Protein AF-A0A7K5LV99-F1 (afdb_monomer)

Foldseek 3Di:
DPPDDPVLDQPDDFDADDPDDDPVVLVPDDPVVNVVVVVVRVVRHVVSVVVSVVRD

Organism: Vireo altiloquus 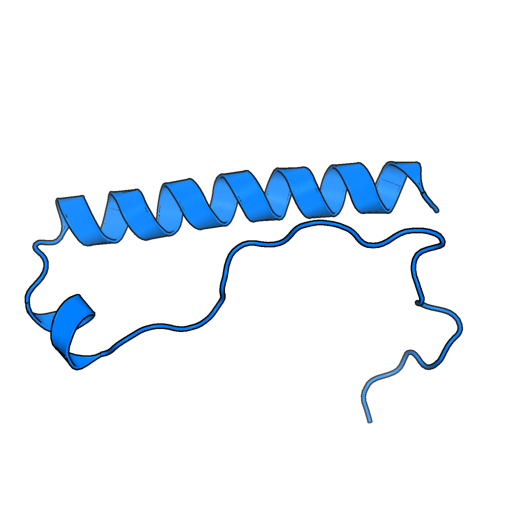(NCBI:txid34956)

Sequence (56 aa):
QAGCGPHCDLPEPVAVPDPGVNFNLWRSLDAGSRAQEVAGGQAALAAAVLRARELL

Mean predicted aligned error: 4.47 Å

Structure (mmCIF, N/CA/C/O backbone):
data_AF-A0A7K5LV99-F1
#
_entry.id   AF-A0A7K5LV99-F1
#
loop_
_atom_site.group_PDB
_atom_site.id
_atom_site.type_symbol
_atom_site.label_atom_id
_atom_site.label_alt_id
_atom_site.label_comp_id
_atom_site.label_asym_id
_atom_site.label_entity_id
_atom_site.label_seq_id
_atom_site.pdbx_PDB_ins_code
_atom_site.Cartn_x
_atom_site.C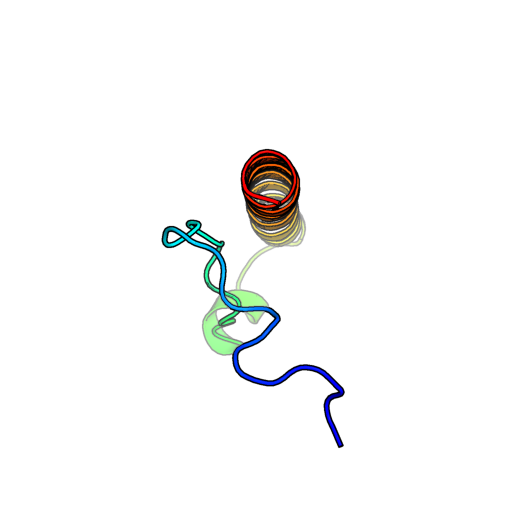artn_y
_atom_site.Cartn_z
_atom_site.occupancy
_atom_site.B_iso_or_equiv
_atom_site.auth_seq_id
_atom_site.auth_comp_id
_atom_site.auth_asym_id
_atom_site.auth_atom_id
_atom_site.pdbx_PDB_model_num
ATOM 1 N N . GLN A 1 1 ? 11.886 -11.586 21.067 1.00 51.44 1 GLN A N 1
ATOM 2 C CA . GLN A 1 1 ? 10.470 -11.897 21.351 1.00 51.44 1 GLN A CA 1
ATOM 3 C C . GLN A 1 1 ? 9.656 -10.684 20.929 1.00 51.44 1 GLN A C 1
ATOM 5 O O . GLN A 1 1 ? 10.013 -9.589 21.345 1.00 51.44 1 GLN A O 1
ATOM 10 N N . ALA A 1 2 ? 8.679 -10.834 20.030 1.00 72.12 2 ALA A N 1
ATOM 11 C CA . ALA A 1 2 ? 7.825 -9.713 19.630 1.00 72.12 2 ALA A CA 1
ATOM 12 C C . ALA A 1 2 ? 6.861 -9.396 20.786 1.00 72.12 2 ALA A C 1
ATOM 14 O O . ALA A 1 2 ? 6.222 -10.299 21.318 1.00 72.12 2 ALA A O 1
ATOM 15 N N . GLY A 1 3 ? 6.858 -8.140 21.234 1.00 73.69 3 GLY A N 1
ATOM 16 C CA . GLY A 1 3 ? 6.376 -7.722 22.555 1.00 73.69 3 GLY A CA 1
ATOM 17 C C . GLY A 1 3 ? 4.872 -7.511 22.699 1.00 73.69 3 GLY A C 1
ATOM 18 O O . GLY A 1 3 ? 4.467 -6.923 23.695 1.00 73.69 3 GLY A O 1
ATOM 19 N N . CYS A 1 4 ? 4.047 -7.965 21.756 1.00 76.06 4 CYS A N 1
ATOM 20 C CA . CYS A 1 4 ? 2.605 -7.863 21.918 1.00 76.06 4 CYS A CA 1
ATOM 21 C C . CYS A 1 4 ? 1.896 -9.175 21.604 1.00 76.06 4 CYS A C 1
ATOM 23 O O . CYS A 1 4 ? 2.052 -9.733 20.522 1.00 76.06 4 CYS A O 1
ATOM 25 N N . GLY A 1 5 ? 1.180 -9.684 22.606 1.00 74.88 5 GLY A N 1
ATOM 26 C CA . GLY A 1 5 ? 0.245 -10.796 22.472 1.00 74.88 5 GLY A CA 1
ATOM 27 C C . GLY A 1 5 ? -1.161 -10.287 22.123 1.00 74.88 5 GLY A C 1
ATOM 28 O O . GLY A 1 5 ? -1.276 -9.224 21.515 1.00 74.88 5 GLY A O 1
ATOM 29 N N . PRO A 1 6 ? -2.228 -10.965 22.580 1.00 79.19 6 PRO A N 1
ATOM 30 C CA . PRO A 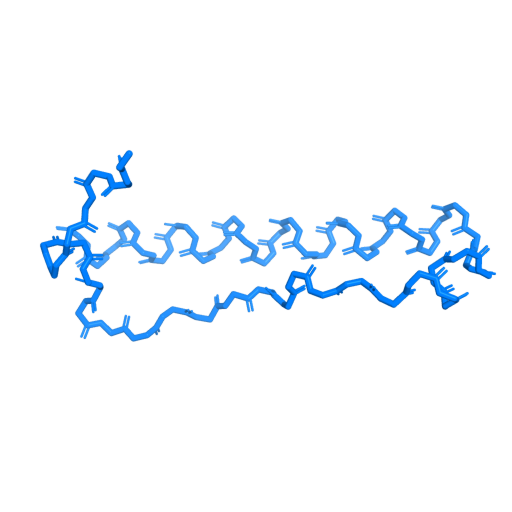1 6 ? -3.623 -10.600 22.282 1.00 79.19 6 PRO A CA 1
ATOM 31 C C . PRO A 1 6 ? -4.015 -9.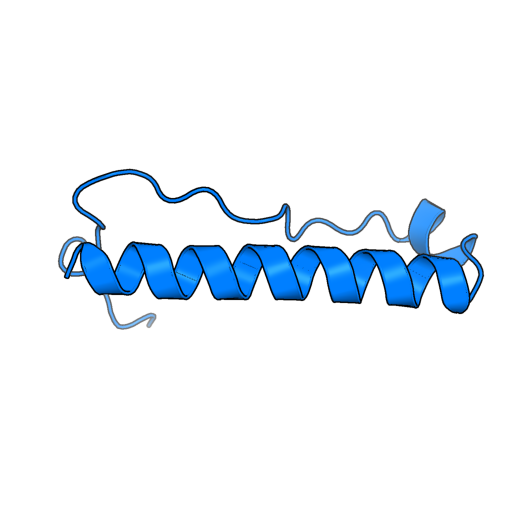158 22.652 1.00 79.19 6 PRO A C 1
ATOM 33 O O . PRO A 1 6 ? -5.004 -8.623 22.172 1.00 79.19 6 PRO A O 1
ATOM 36 N N . HIS A 1 7 ? -3.230 -8.497 23.506 1.00 79.81 7 HIS A N 1
ATOM 37 C CA . HIS A 1 7 ? -3.426 -7.094 23.876 1.00 79.81 7 HIS A CA 1
ATOM 38 C C . HIS A 1 7 ? -3.230 -6.093 22.723 1.00 79.81 7 HIS A C 1
ATOM 40 O O . HIS A 1 7 ? -3.587 -4.934 22.898 1.00 79.81 7 HIS A O 1
ATOM 46 N N . CYS A 1 8 ? -2.667 -6.506 21.581 1.00 86.69 8 CYS A N 1
ATOM 47 C CA . CYS A 1 8 ? -2.585 -5.669 20.376 1.00 86.69 8 CYS A CA 1
ATOM 48 C C . CYS A 1 8 ? -3.584 -6.059 19.288 1.00 86.69 8 CYS A C 1
ATOM 50 O O . CYS A 1 8 ? -3.498 -5.521 18.182 1.00 86.69 8 CYS A O 1
ATOM 52 N N . ASP A 1 9 ? -4.502 -6.984 19.565 1.00 89.56 9 ASP A N 1
ATOM 53 C CA . ASP A 1 9 ? -5.543 -7.301 18.600 1.00 89.56 9 ASP A CA 1
ATOM 54 C C . ASP A 1 9 ? -6.441 -6.071 18.429 1.00 89.56 9 ASP A C 1
ATOM 56 O O . ASP A 1 9 ? -6.944 -5.496 19.397 1.00 89.56 9 ASP A O 1
ATOM 60 N N . LEU A 1 10 ? -6.619 -5.646 17.179 1.00 91.56 10 LEU A N 1
ATOM 61 C CA . LEU A 1 10 ? -7.570 -4.593 16.857 1.00 91.56 10 LEU A CA 1
ATOM 62 C C . LEU A 1 10 ? -8.995 -5.145 17.008 1.00 91.56 10 LEU A C 1
ATOM 64 O O . LEU A 1 10 ? -9.239 -6.307 16.671 1.00 91.56 10 LEU A O 1
ATOM 68 N N . PRO A 1 11 ? -9.954 -4.328 17.479 1.00 92.00 11 PRO A N 1
ATOM 69 C CA . PRO A 1 11 ? -11.332 -4.773 17.702 1.00 92.00 11 PRO A CA 1
ATOM 70 C C . PRO A 1 11 ? -12.047 -5.190 16.407 1.00 92.00 11 PRO A C 1
ATOM 72 O O . PRO A 1 11 ? -12.994 -5.972 16.450 1.00 92.00 11 PRO A O 1
ATOM 75 N N . GLU A 1 12 ? -11.586 -4.696 15.256 1.00 92.88 12 GLU A N 1
ATOM 76 C CA . GLU A 1 12 ? -12.031 -5.109 13.927 1.00 92.88 12 GLU A CA 1
ATOM 77 C C . GLU A 1 12 ? -10.831 -5.278 12.973 1.00 92.88 12 GLU A C 1
ATOM 79 O O . GLU A 1 12 ? -9.794 -4.630 13.161 1.00 92.88 12 GLU A O 1
ATOM 84 N N . PRO A 1 13 ? -10.945 -6.128 11.933 1.00 94.06 13 PRO A N 1
ATOM 85 C CA . PRO A 1 13 ? -9.898 -6.273 10.927 1.00 94.06 13 PRO A CA 1
ATOM 86 C C . PRO A 1 13 ? -9.661 -4.973 10.151 1.00 94.06 13 PRO A C 1
ATOM 88 O O . PRO A 1 13 ? -10.595 -4.378 9.617 1.00 94.06 13 PRO A O 1
ATOM 91 N N . VAL A 1 14 ? -8.394 -4.582 10.003 1.00 95.56 14 VAL A N 1
ATOM 92 C CA . VAL A 1 14 ? -7.984 -3.451 9.162 1.00 95.56 14 VAL A CA 1
ATOM 93 C C . VAL A 1 14 ? -7.3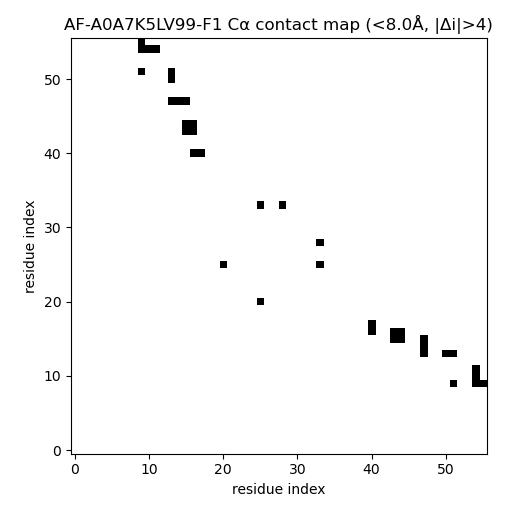60 -3.974 7.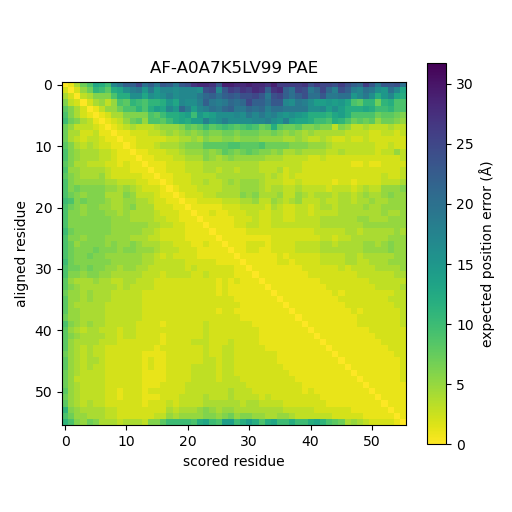872 1.00 95.56 14 VAL A C 1
ATOM 95 O O . VAL A 1 14 ? -6.437 -4.788 7.902 1.00 95.56 14 VAL A O 1
ATOM 98 N N . ALA A 1 15 ? -7.860 -3.504 6.728 1.00 94.50 15 ALA A N 1
ATOM 99 C CA . ALA A 1 15 ? -7.302 -3.855 5.427 1.00 94.50 15 ALA A CA 1
ATOM 100 C C . ALA A 1 15 ? -5.892 -3.266 5.263 1.00 94.50 15 ALA A C 1
ATOM 102 O O . ALA A 1 15 ? -5.676 -2.080 5.504 1.00 94.50 15 ALA A O 1
ATOM 103 N N . VAL A 1 16 ? -4.946 -4.090 4.816 1.00 95.44 16 VAL A N 1
ATOM 104 C CA . VAL A 1 16 ? -3.548 -3.714 4.561 1.00 95.44 16 VAL A CA 1
ATOM 105 C C . VAL A 1 16 ? -3.148 -4.129 3.143 1.00 95.44 16 VAL A C 1
ATOM 107 O O . VAL A 1 16 ? -3.729 -5.079 2.611 1.00 95.44 16 VAL A O 1
ATOM 110 N N . PRO A 1 17 ? -2.184 -3.440 2.505 1.00 93.00 17 PRO A N 1
ATOM 111 C CA . PRO A 1 17 ? -1.641 -3.899 1.229 1.00 93.00 17 PRO A CA 1
ATOM 112 C C . PRO A 1 17 ? -0.945 -5.258 1.389 1.00 93.00 17 PRO A C 1
ATOM 114 O O . PRO A 1 17 ? -0.362 -5.539 2.439 1.00 93.00 17 PRO A O 1
ATOM 117 N N . ASP A 1 18 ? -0.972 -6.078 0.336 1.00 91.94 18 ASP A N 1
ATOM 118 C CA . ASP A 1 18 ? -0.198 -7.321 0.297 1.00 91.94 18 ASP A CA 1
ATOM 119 C C . ASP A 1 18 ? 1.307 -6.998 0.358 1.00 91.94 18 ASP A C 1
ATOM 121 O O . ASP A 1 18 ? 1.801 -6.249 -0.488 1.00 91.94 18 ASP A O 1
ATOM 125 N N . PRO A 1 19 ? 2.059 -7.522 1.344 1.00 89.12 19 PRO A N 1
ATOM 126 C CA . PRO A 1 19 ? 3.498 -7.289 1.429 1.00 89.12 19 PRO A CA 1
ATOM 127 C C . PRO A 1 19 ? 4.294 -8.199 0.480 1.00 89.12 19 PRO A C 1
ATOM 129 O O . PRO A 1 19 ? 5.517 -8.068 0.383 1.00 89.12 19 PRO A O 1
ATOM 132 N N . GLY A 1 20 ? 3.632 -9.161 -0.170 1.00 94.00 20 GLY A N 1
ATOM 133 C CA . GLY A 1 20 ? 4.249 -10.097 -1.092 1.00 94.00 20 GLY A CA 1
ATOM 134 C C . GLY A 1 20 ? 4.827 -9.397 -2.319 1.00 94.00 20 GLY A C 1
ATOM 135 O O . GLY A 1 20 ? 4.169 -8.610 -2.988 1.00 94.00 20 GLY A O 1
ATOM 136 N N . VAL A 1 21 ? 6.071 -9.733 -2.660 1.00 93.38 21 VAL A N 1
ATOM 137 C CA . VAL A 1 21 ? 6.692 -9.293 -3.913 1.00 93.38 21 VAL A CA 1
ATOM 138 C C . VAL A 1 21 ? 7.084 -10.517 -4.720 1.00 93.38 21 VAL A C 1
ATOM 140 O O . VAL A 1 21 ? 7.912 -11.329 -4.302 1.00 93.38 21 VAL A O 1
ATOM 143 N N . ASN A 1 22 ? 6.532 -10.640 -5.925 1.00 94.56 22 ASN A N 1
ATOM 144 C CA . ASN A 1 22 ? 7.039 -11.601 -6.892 1.00 94.56 22 ASN A CA 1
ATOM 145 C C . ASN A 1 22 ? 8.313 -11.041 -7.536 1.00 94.56 22 ASN A C 1
ATOM 147 O O . ASN A 1 22 ? 8.251 -10.208 -8.436 1.00 94.56 22 ASN A O 1
ATOM 151 N N . PHE A 1 23 ? 9.481 -11.529 -7.116 1.00 94.56 23 PHE A N 1
ATOM 152 C CA . PHE A 1 23 ? 10.768 -11.030 -7.613 1.00 94.56 23 PHE A CA 1
ATOM 153 C C . PHE A 1 23 ? 11.021 -11.266 -9.108 1.00 94.56 23 PHE A C 1
ATOM 155 O O . PHE A 1 23 ? 11.876 -10.592 -9.688 1.00 94.56 23 PHE A O 1
ATOM 162 N N . ASN A 1 24 ? 10.329 -12.213 -9.74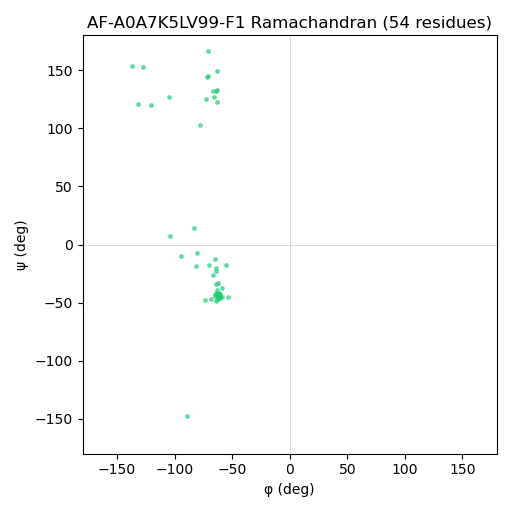9 1.00 96.62 24 ASN A N 1
ATOM 163 C CA . ASN A 1 24 ? 10.444 -12.406 -11.196 1.00 96.62 24 ASN A CA 1
ATOM 164 C C . ASN A 1 24 ? 9.721 -11.287 -11.943 1.00 96.62 24 ASN A C 1
ATOM 166 O O . ASN A 1 24 ? 10.325 -10.660 -12.808 1.00 96.62 24 ASN A O 1
ATOM 170 N N . LEU A 1 25 ? 8.483 -10.987 -11.542 1.00 95.75 25 LEU A N 1
ATOM 171 C CA . LEU A 1 25 ? 7.719 -9.861 -12.081 1.00 95.75 25 LEU A CA 1
ATOM 172 C C . LEU A 1 25 ? 8.385 -8.524 -11.736 1.00 95.75 25 LEU A C 1
ATOM 174 O O . LEU A 1 25 ? 8.629 -7.701 -12.610 1.00 95.75 25 LEU A O 1
ATOM 178 N N . TRP A 1 26 ? 8.757 -8.328 -10.472 1.00 95.50 26 TRP A N 1
ATOM 179 C CA . TRP A 1 26 ? 9.363 -7.087 -9.994 1.00 95.50 26 TRP A CA 1
ATOM 180 C C . TRP A 1 26 ? 10.584 -6.687 -10.825 1.00 95.50 26 TRP A C 1
ATOM 182 O O . TRP A 1 26 ? 10.718 -5.537 -11.241 1.00 95.50 26 TRP A O 1
ATOM 192 N N . ARG A 1 27 ? 11.464 -7.653 -11.126 1.00 96.69 27 ARG A N 1
ATOM 193 C CA . ARG A 1 27 ? 12.672 -7.415 -11.925 1.00 96.69 27 ARG A CA 1
ATOM 194 C C . ARG A 1 27 ? 12.384 -7.053 -13.382 1.00 96.69 27 ARG A C 1
ATOM 196 O O . ARG A 1 27 ? 13.207 -6.352 -13.963 1.00 96.69 27 ARG A O 1
ATOM 203 N N . SER A 1 28 ? 11.255 -7.478 -13.953 1.00 97.62 28 SER A N 1
ATOM 204 C CA . SER A 1 28 ? 10.871 -7.100 -15.319 1.00 97.62 28 SER A CA 1
ATOM 205 C C . SER A 1 28 ? 10.215 -5.721 -15.418 1.00 97.62 28 SER A C 1
ATOM 207 O O . SER A 1 28 ? 10.173 -5.166 -16.510 1.00 97.62 28 SER A O 1
ATOM 209 N N . LEU A 1 29 ? 9.717 -5.160 -14.310 1.00 97.50 29 LEU A N 1
ATOM 210 C CA . LEU A 1 29 ? 9.124 -3.820 -14.292 1.00 97.50 29 LEU A CA 1
ATOM 211 C C . LEU A 1 29 ? 10.184 -2.725 -14.455 1.00 97.50 29 LEU A C 1
ATOM 213 O O . LEU A 1 29 ? 11.291 -2.832 -13.915 1.00 97.50 29 LEU A O 1
ATOM 217 N N . ASP A 1 30 ? 9.813 -1.646 -15.142 1.00 98.31 30 ASP A N 1
ATOM 218 C CA . ASP A 1 30 ? 10.597 -0.417 -15.181 1.00 98.31 30 ASP A CA 1
ATOM 219 C C . ASP A 1 30 ? 10.552 0.329 -13.832 1.00 98.31 30 ASP A C 1
ATOM 221 O O . ASP A 1 30 ? 9.742 0.043 -12.944 1.00 98.31 30 ASP A O 1
ATOM 225 N N . ALA A 1 31 ? 11.452 1.300 -13.664 1.00 96.75 31 ALA A N 1
ATOM 226 C CA . ALA A 1 31 ? 11.579 2.046 -12.415 1.00 96.75 31 ALA A CA 1
ATOM 227 C C . ALA A 1 31 ? 10.315 2.847 -12.050 1.00 96.75 31 ALA A C 1
ATOM 229 O O . ALA A 1 31 ? 10.010 2.977 -10.866 1.00 96.75 31 ALA A O 1
ATOM 230 N N . GLY A 1 32 ? 9.579 3.357 -13.042 1.00 98.25 32 GLY A N 1
ATOM 231 C CA . GLY A 1 32 ? 8.332 4.088 -12.833 1.00 98.25 32 GLY A CA 1
ATOM 232 C C . GLY A 1 32 ? 7.228 3.175 -12.312 1.00 98.25 32 GLY A C 1
ATOM 233 O O . GLY A 1 32 ? 6.609 3.489 -11.299 1.00 98.25 32 GLY A O 1
ATOM 234 N N . SER A 1 33 ? 7.054 2.008 -12.934 1.00 97.69 33 SER A N 1
ATOM 235 C CA . SER A 1 33 ? 6.092 0.991 -12.490 1.00 97.69 33 SER A CA 1
ATOM 236 C C . SER A 1 33 ? 6.366 0.534 -11.051 1.00 97.69 33 SER A C 1
ATOM 238 O O . SER A 1 33 ? 5.466 0.517 -10.214 1.00 97.69 33 SER A O 1
ATOM 240 N N . ARG A 1 34 ? 7.635 0.271 -10.707 1.00 96.75 34 ARG A N 1
ATOM 241 C CA . ARG A 1 34 ? 8.028 -0.058 -9.324 1.00 96.75 34 ARG A CA 1
ATOM 242 C C . ARG A 1 34 ? 7.725 1.071 -8.342 1.00 96.75 34 ARG A C 1
ATOM 244 O O . ARG A 1 34 ? 7.251 0.817 -7.238 1.00 96.75 34 ARG A O 1
ATOM 251 N N . ALA A 1 35 ? 8.008 2.316 -8.726 1.00 97.62 35 ALA A N 1
ATOM 252 C CA . ALA A 1 35 ? 7.732 3.472 -7.881 1.00 97.62 35 ALA A CA 1
ATOM 253 C C . ALA A 1 35 ? 6.227 3.637 -7.624 1.00 97.62 35 ALA A C 1
ATOM 255 O O . ALA A 1 35 ? 5.836 3.946 -6.500 1.00 97.62 35 ALA A O 1
ATOM 256 N N . GLN A 1 36 ? 5.390 3.390 -8.635 1.00 96.94 36 GLN A N 1
ATOM 257 C CA . GLN A 1 36 ? 3.934 3.432 -8.501 1.00 96.94 36 GLN A CA 1
ATOM 258 C C . GLN A 1 36 ? 3.410 2.349 -7.555 1.00 96.94 36 GLN A C 1
ATOM 260 O O . GLN A 1 36 ? 2.601 2.668 -6.684 1.00 96.94 36 GLN A O 1
ATOM 265 N N . GLU A 1 37 ? 3.895 1.108 -7.664 1.00 94.75 37 GLU A N 1
ATOM 266 C CA . GLU A 1 37 ? 3.497 0.032 -6.746 1.00 94.75 37 GLU A CA 1
ATOM 267 C C . GLU A 1 37 ? 3.857 0.361 -5.291 1.00 94.75 37 GLU A C 1
ATOM 269 O O . GLU A 1 37 ? 3.007 0.259 -4.403 1.00 94.75 37 GLU A O 1
ATOM 274 N N . VAL A 1 38 ? 5.082 0.840 -5.040 1.00 95.62 38 VAL A N 1
ATOM 275 C CA . VAL A 1 38 ? 5.501 1.244 -3.686 1.00 95.62 38 VAL A CA 1
ATOM 276 C C . VAL A 1 38 ? 4.667 2.415 -3.186 1.00 95.62 38 VAL A C 1
ATOM 278 O O . VAL A 1 38 ? 4.188 2.371 -2.057 1.00 95.62 38 VAL A O 1
ATOM 281 N N . ALA A 1 39 ? 4.469 3.454 -4.000 1.00 97.25 39 ALA A N 1
ATOM 282 C CA . ALA A 1 39 ? 3.697 4.625 -3.596 1.00 97.25 39 ALA A CA 1
ATOM 283 C C . ALA A 1 39 ? 2.243 4.258 -3.255 1.00 97.25 39 ALA A C 1
ATOM 285 O O . ALA A 1 39 ? 1.734 4.683 -2.217 1.00 97.25 39 ALA A O 1
ATOM 286 N N . GLY A 1 40 ? 1.599 3.427 -4.081 1.00 96.12 40 GLY A N 1
ATOM 287 C CA . GLY A 1 40 ? 0.245 2.933 -3.833 1.00 96.12 40 GLY A CA 1
ATOM 288 C C . GLY A 1 40 ? 0.155 2.098 -2.554 1.00 96.12 40 GLY A C 1
ATOM 289 O O . GLY A 1 40 ? -0.709 2.351 -1.712 1.00 96.12 40 GLY A O 1
ATOM 290 N N . GLY A 1 41 ? 1.088 1.161 -2.360 1.00 96.19 41 GLY A N 1
ATOM 291 C CA . GLY A 1 41 ? 1.163 0.349 -1.144 1.00 96.19 41 GLY A CA 1
ATOM 292 C C . GLY A 1 41 ? 1.399 1.189 0.115 1.00 96.19 41 GLY A C 1
ATOM 293 O O . GLY A 1 41 ? 0.709 1.011 1.114 1.00 96.19 41 GLY A O 1
ATOM 294 N N . GLN A 1 42 ? 2.315 2.160 0.066 1.00 97.44 42 GLN A N 1
ATOM 295 C CA . GLN A 1 42 ? 2.592 3.062 1.190 1.00 97.44 42 GLN A CA 1
ATOM 296 C C . GLN A 1 42 ? 1.377 3.922 1.552 1.00 97.44 42 GLN A C 1
ATOM 298 O O . GLN A 1 42 ? 1.066 4.068 2.733 1.00 97.44 42 GLN A O 1
ATOM 303 N N . ALA A 1 43 ? 0.654 4.449 0.560 1.00 97.56 43 ALA A N 1
ATOM 304 C CA . ALA A 1 43 ? -0.571 5.207 0.804 1.00 97.56 43 ALA A CA 1
ATOM 305 C C . ALA A 1 43 ? -1.656 4.342 1.473 1.00 97.56 43 ALA A C 1
ATOM 307 O O . ALA A 1 43 ? -2.264 4.770 2.456 1.00 97.56 43 ALA A O 1
ATOM 308 N N . ALA A 1 44 ? -1.857 3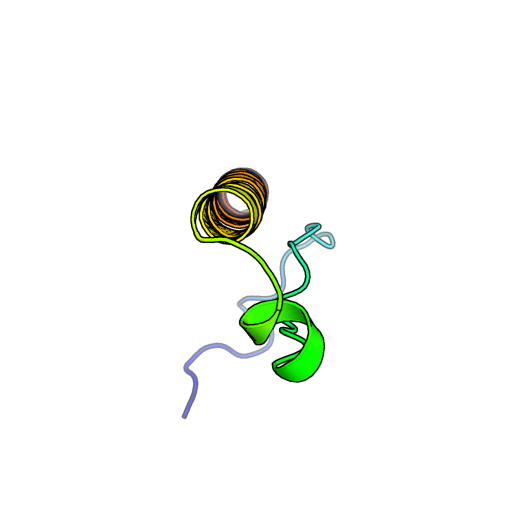.110 0.992 1.00 97.19 44 ALA A N 1
ATOM 309 C CA . ALA A 1 44 ? -2.799 2.165 1.593 1.00 97.19 44 ALA A CA 1
ATOM 310 C C . ALA A 1 44 ? -2.401 1.790 3.032 1.00 97.19 44 ALA A C 1
ATOM 312 O O . ALA A 1 44 ? -3.249 1.756 3.922 1.00 97.19 44 ALA A O 1
ATOM 313 N N . LEU A 1 45 ? -1.108 1.570 3.285 1.00 97.75 45 LEU A N 1
ATOM 314 C CA . LEU A 1 45 ? -0.597 1.270 4.621 1.00 97.75 45 LEU A CA 1
ATOM 315 C C . LEU A 1 45 ? -0.776 2.449 5.585 1.00 97.75 45 LEU A C 1
ATOM 317 O O . LEU A 1 45 ? -1.186 2.251 6.726 1.00 97.75 45 LEU A O 1
ATOM 321 N N . ALA A 1 46 ? -0.511 3.678 5.138 1.00 98.00 46 ALA A N 1
ATOM 322 C CA . ALA A 1 46 ? -0.736 4.870 5.951 1.00 98.00 46 ALA A CA 1
ATOM 323 C C . ALA A 1 46 ? -2.217 5.010 6.343 1.00 98.00 46 ALA A C 1
ATOM 325 O O . ALA A 1 46 ? -2.521 5.273 7.506 1.00 98.00 46 ALA A O 1
ATOM 326 N N . ALA A 1 47 ? -3.137 4.769 5.403 1.00 97.62 47 ALA A N 1
ATOM 327 C CA . ALA A 1 47 ? -4.570 4.751 5.685 1.00 97.62 47 ALA A CA 1
ATOM 328 C C . ALA A 1 47 ? -4.945 3.656 6.699 1.00 97.62 47 ALA A C 1
ATOM 330 O O . ALA A 1 47 ? -5.708 3.919 7.627 1.00 97.62 47 ALA A O 1
ATOM 331 N N . ALA A 1 48 ? -4.361 2.459 6.577 1.00 97.44 48 ALA A N 1
ATOM 332 C CA . ALA A 1 48 ? -4.564 1.366 7.525 1.00 97.44 48 ALA A CA 1
ATOM 333 C C . ALA A 1 48 ? -4.105 1.737 8.946 1.00 97.44 48 ALA A C 1
ATOM 335 O O . ALA A 1 48 ? -4.834 1.516 9.910 1.00 97.44 48 ALA A O 1
ATOM 336 N N . VAL A 1 49 ? -2.931 2.361 9.090 1.00 97.25 49 VAL A N 1
ATOM 337 C CA . VAL A 1 49 ? -2.419 2.823 10.393 1.00 97.25 49 VAL A CA 1
ATOM 338 C C . VAL A 1 49 ? -3.331 3.884 11.006 1.00 97.25 49 VAL A C 1
ATOM 340 O O . VAL A 1 49 ? -3.624 3.826 12.200 1.00 97.25 49 VAL A O 1
ATOM 343 N N . LEU A 1 50 ? -3.802 4.842 10.205 1.00 97.75 50 LEU A N 1
ATOM 344 C CA . LEU A 1 50 ? -4.745 5.856 10.677 1.00 97.75 50 LEU A CA 1
ATOM 345 C C . LEU A 1 50 ? -6.063 5.222 11.128 1.00 97.75 50 LEU A C 1
ATOM 347 O O . LEU A 1 50 ? -6.542 5.552 12.208 1.00 97.75 50 LEU A O 1
ATOM 351 N N . ARG A 1 51 ? -6.594 4.259 10.367 1.00 96.25 51 ARG A N 1
ATOM 352 C CA . ARG A 1 51 ? -7.801 3.522 10.751 1.00 96.25 51 ARG A CA 1
ATOM 353 C C . ARG A 1 51 ? -7.599 2.737 12.044 1.00 96.25 51 ARG A C 1
ATOM 355 O O . ARG A 1 51 ? -8.434 2.815 12.933 1.00 96.25 51 ARG A O 1
ATOM 362 N N . ALA A 1 52 ? -6.484 2.025 12.181 1.00 95.44 52 ALA A N 1
ATOM 363 C CA . ALA A 1 52 ? -6.149 1.305 13.407 1.00 95.44 52 ALA A CA 1
ATOM 364 C C . ALA A 1 52 ? -6.065 2.248 14.617 1.00 95.44 52 ALA A C 1
ATOM 366 O O . ALA A 1 52 ? -6.521 1.897 15.697 1.00 95.44 52 ALA A O 1
ATOM 367 N N . ARG A 1 53 ? -5.548 3.470 14.433 1.00 94.56 53 ARG A N 1
ATOM 368 C CA . ARG A 1 53 ? -5.503 4.488 15.489 1.00 94.56 53 ARG A CA 1
ATOM 369 C C . ARG A 1 53 ? -6.889 4.939 15.949 1.00 94.56 53 ARG A C 1
ATOM 371 O O . ARG A 1 53 ? -7.038 5.264 17.114 1.00 94.56 53 ARG A O 1
ATOM 378 N N . GLU A 1 54 ? -7.879 4.988 15.062 1.00 95.00 54 GLU A N 1
ATOM 379 C CA . GLU A 1 54 ? -9.265 5.319 15.434 1.00 95.00 54 GLU A CA 1
ATOM 380 C C . GLU A 1 54 ? -9.949 4.211 16.250 1.00 95.00 54 GLU A C 1
ATOM 382 O O . GLU A 1 54 ? -10.979 4.461 16.871 1.00 95.00 54 GLU A O 1
ATOM 387 N N . LEU A 1 55 ? -9.405 2.991 16.215 1.00 91.88 55 LEU A N 1
ATOM 388 C CA . LEU A 1 55 ? -9.944 1.808 16.887 1.00 91.88 55 LEU A CA 1
ATOM 389 C C . LEU A 1 55 ? -9.334 1.551 18.272 1.00 91.88 55 LEU A C 1
ATOM 391 O O . LEU A 1 55 ? -9.816 0.666 18.981 1.00 91.88 55 LEU A O 1
ATOM 395 N N . LEU A 1 56 ? -8.274 2.282 18.624 1.00 85.94 56 LEU A N 1
ATOM 396 C CA . LEU A 1 56 ? -7.552 2.199 19.897 1.00 85.94 56 LEU A CA 1
ATOM 397 C C . LEU A 1 56 ? -7.970 3.343 20.827 1.00 85.94 56 LEU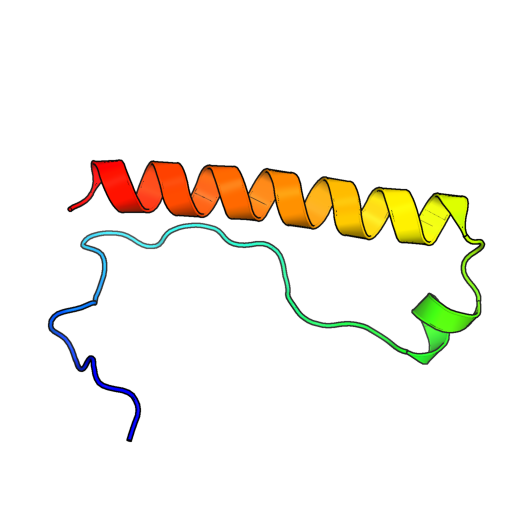 A C 1
ATOM 399 O O . LEU A 1 56 ? -8.127 3.068 22.037 1.00 85.94 56 LEU A O 1
#

Solvent-accessible surface area (backbone atoms only — not comparable to full-atom values): 3627 Å² total; per-residue (Å²): 130,84,92,65,64,81,89,66,62,65,92,62,94,72,71,64,57,80,85,79,74,59,67,71,61,58,69,72,49,54,73,66,59,50,50,50,54,50,51,53,40,52,53,42,40,52,51,29,53,54,54,53,59,77,68,108

InterPro domains:
  IPR001323 Erythropoietin/thrombopoietin [PF00758] (3-56)
  IPR009079 Four-helical cytokine-like, core [G3DSA:1.20.1250.10] (1-56)
  IPR009079 Four-helical cytokine-like, core [SSF47266] (3-55)

pLDDT: mean 92.3, std 8.57, range [51.44, 98.31]

Radius of gyration: 15.04 Å; Cα contacts (8 Å, |Δi|>4): 19; chains: 1; bounding box: 25×18×39 Å

Secondary structure (DSSP, 8-state):
--S-SGGG--SS----------HHHHHHS-HHHHHHHHHHHHHHHHHHHHHHHHT-